Protein AF-A0A6A4W226-F1 (afdb_monomer_lite)

Secondary structure (DSSP, 8-state):
-HHHHHHHHTTT---EE-----SS-HHHHHHHHHHHTTSSEEEEEEE--STT-TT--EEEEEE-TTS--EEEEEEEETTEEEEEETT-SGGG-

Sequence (93 aa):
MHNLQRWCRRRDAALATLTSRDADDRTLCQLAAAVAGSADLAVTVRGLSSGHCAEVTGELELRRPGEAALLRQFKAEDRNVRVFAAGTSRAVL

Organism: Amphibalanus amphitrite (NCBI:txid1232801)

InterPro domains:
  IPR027417 P-loop containing nucleoside triphosphate hydrolase [G3DSA:3.40.50.300] (4-85)

pLDDT: mean 81.95, std 11.35, range [42.25, 94.81]

Radius of gyration: 15.47 Å; chains: 1; bounding box: 43×32×34 Å

Foldseek 3Di:
DVVVLVVCVVVVHFFEDDADDDPPDPVSVVVLVVVCLSGQKYKDWDADPPPDPVFFGTKIWIDGPPDDIQIWTWDDDPPDIDIGHPPPDPVND

Structure (mmCIF, N/CA/C/O backbone):
data_AF-A0A6A4W226-F1
#
_entry.id   AF-A0A6A4W226-F1
#
loop_
_atom_site.group_PDB
_atom_site.id
_atom_site.type_symbol
_atom_site.label_atom_id
_atom_site.label_alt_id
_atom_site.label_comp_id
_atom_site.label_asym_id
_atom_site.label_entity_id
_atom_site.label_seq_id
_atom_site.pdbx_PDB_ins_code
_atom_site.Cartn_x
_atom_site.Cartn_y
_atom_site.Cartn_z
_atom_site.occupancy
_atom_site.B_iso_or_equiv
_atom_site.auth_seq_id
_atom_site.auth_comp_id
_atom_site.auth_asym_id
_atom_site.auth_atom_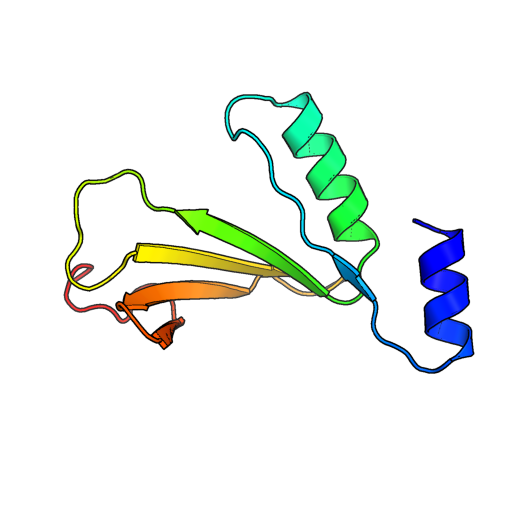id
_atom_site.pdbx_PDB_model_num
ATOM 1 N N . MET A 1 1 ? -15.532 7.244 7.767 1.00 80.75 1 MET A N 1
ATOM 2 C CA . MET A 1 1 ? -14.593 6.295 8.408 1.00 80.75 1 MET A CA 1
ATOM 3 C C . MET A 1 1 ? -14.967 5.918 9.839 1.00 80.75 1 MET A C 1
ATOM 5 O O . MET A 1 1 ? -15.097 4.731 10.100 1.00 80.75 1 MET A O 1
ATOM 9 N N . HIS A 1 2 ? -15.244 6.872 10.736 1.00 82.38 2 HIS A N 1
ATOM 10 C CA . HIS A 1 2 ? -15.585 6.606 12.151 1.00 82.38 2 HIS A CA 1
ATOM 11 C C . HIS A 1 2 ? -16.667 5.535 12.398 1.00 82.38 2 HIS A C 1
ATOM 13 O O . HIS A 1 2 ? -16.491 4.631 13.214 1.00 82.38 2 HIS A O 1
ATOM 19 N N . ASN A 1 3 ? -17.784 5.593 11.664 1.00 87.94 3 ASN A N 1
ATOM 20 C CA . ASN A 1 3 ? -18.869 4.614 11.812 1.00 87.94 3 ASN A CA 1
ATOM 21 C C . ASN A 1 3 ? -18.449 3.200 11.379 1.00 87.94 3 ASN A C 1
ATOM 23 O O . ASN A 1 3 ? -18.854 2.226 12.010 1.00 87.94 3 ASN A O 1
ATOM 27 N N . LEU A 1 4 ? -17.605 3.095 10.348 1.00 86.56 4 LEU A N 1
ATOM 28 C CA . LEU A 1 4 ? -17.104 1.821 9.834 1.00 86.56 4 LEU A CA 1
ATOM 29 C C . LEU A 1 4 ? -16.115 1.187 10.821 1.00 86.56 4 LEU A C 1
ATOM 31 O O . LEU A 1 4 ? -16.264 0.020 11.159 1.00 86.56 4 LEU A O 1
ATOM 35 N N . GLN A 1 5 ? -15.197 1.978 11.386 1.00 86.81 5 GLN A N 1
ATOM 36 C CA . GLN A 1 5 ? -14.299 1.523 12.455 1.00 86.81 5 GLN A CA 1
ATOM 37 C C . GLN A 1 5 ? -15.078 0.975 13.656 1.00 86.81 5 GLN A C 1
ATOM 39 O O . GLN A 1 5 ? -14.791 -0.113 14.151 1.00 86.81 5 GLN A O 1
ATOM 44 N N . ARG A 1 6 ? -16.099 1.711 14.123 1.00 88.19 6 ARG A N 1
ATOM 45 C CA . ARG A 1 6 ? -16.961 1.254 15.225 1.00 88.19 6 ARG A CA 1
ATOM 46 C C . ARG A 1 6 ? -17.688 -0.042 14.881 1.00 88.19 6 ARG A C 1
ATOM 48 O O . ARG A 1 6 ? -17.838 -0.897 15.749 1.00 88.19 6 ARG A O 1
ATOM 55 N N . TRP A 1 7 ? -18.153 -0.181 13.644 1.00 92.19 7 TRP A N 1
ATOM 56 C CA . TRP A 1 7 ? -18.835 -1.385 13.183 1.00 92.19 7 TRP A CA 1
ATOM 57 C C . TRP A 1 7 ? -17.898 -2.602 13.147 1.00 92.19 7 TRP A C 1
ATOM 59 O O . TRP A 1 7 ? -18.294 -3.658 13.643 1.00 92.19 7 TRP A O 1
ATOM 69 N N . CYS A 1 8 ? -16.669 -2.436 12.641 1.00 91.44 8 CYS A N 1
ATOM 70 C CA . CYS A 1 8 ? -15.632 -3.472 12.585 1.00 91.44 8 CYS A CA 1
ATOM 71 C C . CYS A 1 8 ? -15.212 -3.929 13.990 1.00 91.44 8 CYS A C 1
ATOM 73 O O . CYS A 1 8 ? -15.265 -5.119 14.290 1.00 91.44 8 CYS A O 1
ATOM 75 N N . ARG A 1 9 ? -14.929 -2.985 14.900 1.00 87.44 9 ARG A N 1
ATOM 76 C CA . ARG A 1 9 ? -14.541 -3.291 16.291 1.00 87.44 9 ARG A CA 1
ATOM 77 C C . ARG A 1 9 ? -15.594 -4.088 17.057 1.00 87.44 9 ARG A C 1
ATOM 79 O O . ARG A 1 9 ? -15.249 -4.963 17.837 1.00 87.44 9 ARG A O 1
ATOM 86 N N . ARG A 1 10 ? -16.886 -3.817 16.834 1.00 94.38 10 ARG A N 1
ATOM 87 C CA . ARG A 1 10 ? -17.981 -4.576 17.473 1.00 94.38 10 ARG A CA 1
ATOM 88 C C . ARG A 1 10 ? -18.059 -6.038 17.022 1.00 94.38 10 ARG A C 1
ATOM 90 O O . ARG A 1 10 ? -18.797 -6.801 17.632 1.00 94.38 10 ARG A O 1
ATOM 97 N N . ARG A 1 11 ? -17.378 -6.397 15.935 1.00 94.81 11 ARG A N 1
ATOM 98 C CA . ARG A 1 11 ? -17.417 -7.722 15.304 1.00 94.81 11 ARG A CA 1
ATOM 99 C C . ARG A 1 11 ? -16.066 -8.427 15.315 1.00 94.81 11 ARG A C 1
ATOM 101 O O . ARG A 1 11 ? -15.938 -9.439 14.641 1.00 94.81 11 ARG A O 1
ATOM 108 N N . ASP A 1 12 ? -15.086 -7.875 16.030 1.00 92.25 12 ASP A N 1
ATOM 109 C CA . ASP A 1 12 ? -13.704 -8.364 16.017 1.00 92.25 12 ASP A CA 1
ATOM 110 C C . ASP A 1 12 ? -13.127 -8.482 14.589 1.00 92.25 12 ASP A C 1
ATOM 112 O O . ASP A 1 12 ? -12.404 -9.409 14.238 1.00 92.25 12 ASP A O 1
ATOM 116 N N . ALA A 1 13 ? -13.506 -7.538 13.719 1.00 90.56 13 ALA A N 1
ATOM 117 C CA . ALA A 1 13 ? -13.052 -7.479 12.336 1.00 90.56 13 ALA A CA 1
ATOM 118 C C . ALA A 1 13 ? -11.986 -6.390 12.170 1.00 90.56 13 ALA A C 1
ATOM 120 O O . ALA A 1 13 ? -12.148 -5.281 12.682 1.00 90.56 13 ALA A O 1
ATOM 121 N N . ALA A 1 14 ? -10.939 -6.681 11.396 1.00 87.44 14 ALA A N 1
ATOM 122 C CA . ALA A 1 14 ? -9.928 -5.698 11.015 1.00 87.44 14 ALA A CA 1
ATOM 123 C C . ALA A 1 14 ? -10.417 -4.820 9.854 1.00 87.44 14 ALA A C 1
ATOM 125 O O . ALA A 1 14 ? -10.986 -5.312 8.876 1.00 87.44 14 ALA A O 1
ATOM 126 N N . LEU A 1 15 ? -10.159 -3.517 9.938 1.00 86.94 15 LEU A N 1
ATOM 127 C CA . LEU A 1 15 ? -10.404 -2.568 8.863 1.00 86.94 15 LEU A CA 1
ATOM 128 C C . LEU A 1 15 ? -9.111 -2.299 8.091 1.00 86.94 15 LEU A C 1
ATOM 130 O O . LEU A 1 15 ? -8.200 -1.634 8.587 1.00 86.94 15 LEU A O 1
ATOM 134 N N . ALA A 1 16 ? -9.070 -2.764 6.845 1.00 84.06 16 ALA A N 1
ATOM 135 C CA . ALA A 1 16 ? -8.063 -2.374 5.866 1.00 84.06 16 ALA A CA 1
ATOM 136 C C . ALA A 1 16 ? -8.629 -1.294 4.936 1.00 84.06 16 ALA A C 1
ATOM 138 O O . ALA A 1 16 ? -9.807 -1.324 4.576 1.00 84.06 16 ALA A O 1
ATOM 139 N N . THR A 1 17 ? -7.788 -0.346 4.526 1.00 83.44 17 THR A N 1
ATOM 140 C CA . THR A 1 17 ? -8.154 0.653 3.512 1.00 83.44 17 THR A CA 1
ATOM 141 C C . THR A 1 17 ? -7.181 0.608 2.346 1.00 83.44 17 THR A C 1
ATOM 143 O O . THR A 1 17 ? -5.976 0.451 2.540 1.00 83.44 17 THR A O 1
ATOM 146 N N . LEU A 1 18 ? -7.724 0.754 1.137 1.00 78.94 18 LEU A N 1
ATOM 147 C CA . LEU A 1 18 ? -6.975 0.919 -0.100 1.00 78.94 18 LEU A CA 1
ATOM 148 C C . LEU A 1 18 ? -7.353 2.276 -0.684 1.00 78.94 18 LEU A C 1
ATOM 150 O O . LEU A 1 18 ? -8.532 2.560 -0.891 1.00 78.94 18 LEU A O 1
ATOM 154 N N . THR A 1 19 ? -6.357 3.107 -0.955 1.00 80.44 19 THR A N 1
ATOM 155 C CA . THR A 1 19 ? -6.564 4.407 -1.594 1.00 80.44 19 THR A CA 1
ATOM 156 C C . THR A 1 19 ? -5.692 4.493 -2.835 1.00 80.44 19 THR A C 1
ATOM 158 O O . THR A 1 19 ? -4.476 4.340 -2.735 1.00 80.44 19 THR A O 1
ATOM 161 N N . SER A 1 20 ? -6.309 4.763 -3.983 1.00 78.75 20 SER A N 1
ATOM 162 C CA . SER A 1 20 ? -5.605 5.214 -5.183 1.00 78.75 20 SER A CA 1
ATOM 163 C C . SER A 1 20 ? -5.578 6.738 -5.180 1.00 78.75 20 SER A C 1
ATOM 165 O O . SER A 1 20 ? -6.583 7.370 -4.851 1.00 78.75 20 SER A O 1
ATOM 167 N N . ARG A 1 21 ? -4.428 7.323 -5.497 1.00 81.25 21 ARG A N 1
ATOM 168 C CA . ARG A 1 21 ? -4.242 8.773 -5.556 1.00 81.25 21 ARG A CA 1
ATOM 169 C C . ARG A 1 21 ? -3.257 9.115 -6.657 1.00 81.25 21 ARG A C 1
ATOM 171 O O . ARG A 1 21 ? -2.292 8.380 -6.856 1.00 81.25 21 ARG A O 1
ATOM 178 N N . ASP A 1 22 ? -3.496 10.243 -7.307 1.00 79.69 22 ASP A N 1
ATOM 179 C CA . ASP A 1 22 ? -2.462 10.916 -8.078 1.00 79.69 22 ASP A CA 1
ATOM 180 C C . ASP A 1 22 ? -1.412 11.470 -7.098 1.00 79.69 22 ASP A C 1
ATOM 182 O O . ASP A 1 22 ? -1.768 12.041 -6.061 1.00 79.69 22 ASP A O 1
ATOM 186 N N . ALA A 1 23 ? -0.131 11.238 -7.384 1.00 75.81 23 ALA A N 1
ATOM 187 C CA . ALA A 1 23 ? 0.964 11.723 -6.550 1.00 75.81 23 ALA A CA 1
ATOM 188 C C . ALA A 1 23 ? 1.095 13.253 -6.615 1.00 75.81 23 ALA A C 1
ATOM 190 O O . ALA A 1 23 ? 1.550 13.858 -5.642 1.00 75.81 23 ALA A O 1
ATOM 191 N N . ASP A 1 24 ? 0.646 13.863 -7.714 1.00 83.44 24 ASP A N 1
ATOM 192 C CA . ASP A 1 24 ? 0.754 15.302 -7.947 1.00 83.44 24 ASP A CA 1
ATOM 193 C C . ASP A 1 24 ? -0.429 16.082 -7.346 1.00 83.44 24 ASP A C 1
ATOM 195 O O . ASP A 1 24 ? -0.331 17.284 -7.078 1.00 83.44 24 ASP A O 1
ATOM 199 N N . ASP A 1 25 ? -1.539 15.403 -7.031 1.00 88.56 25 ASP A N 1
ATOM 200 C CA . ASP A 1 25 ? -2.677 16.016 -6.347 1.00 88.56 25 ASP A CA 1
ATOM 201 C C . ASP A 1 25 ? -2.500 15.970 -4.821 1.00 88.56 25 ASP A C 1
ATOM 203 O O . ASP A 1 25 ? -2.783 14.984 -4.125 1.00 88.56 25 ASP A O 1
ATOM 207 N N . ARG A 1 26 ? -2.071 17.109 -4.269 1.00 88.75 26 ARG A N 1
ATOM 208 C CA . ARG A 1 26 ? -1.889 17.305 -2.825 1.00 88.75 26 ARG A CA 1
ATOM 209 C C . ARG A 1 26 ? -3.168 17.064 -2.018 1.00 88.75 26 ARG A C 1
ATOM 211 O O . ARG A 1 26 ? -3.085 16.550 -0.899 1.00 88.75 26 ARG A O 1
ATOM 218 N N . THR A 1 27 ? -4.331 17.432 -2.547 1.00 90.00 27 THR A N 1
ATOM 219 C CA . THR A 1 27 ? -5.616 17.294 -1.848 1.00 90.00 27 THR A CA 1
ATOM 220 C C . THR A 1 27 ? -5.981 15.821 -1.723 1.00 90.00 27 THR A C 1
ATOM 222 O O . THR A 1 27 ? -6.298 15.348 -0.627 1.00 90.00 27 THR A O 1
ATOM 225 N N . LEU A 1 28 ? -5.846 15.061 -2.813 1.00 87.12 28 LEU A N 1
ATOM 226 C CA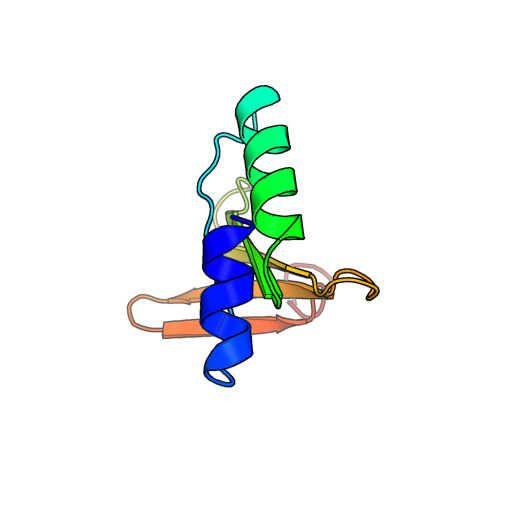 . LEU A 1 28 ? -6.052 13.612 -2.796 1.00 87.12 28 LEU A CA 1
ATOM 227 C C . LEU A 1 28 ? -5.029 12.909 -1.900 1.00 87.12 28 LEU A C 1
ATOM 229 O O . LEU A 1 28 ? -5.385 11.987 -1.162 1.00 87.12 28 LEU A O 1
ATOM 233 N N . CYS A 1 29 ? -3.781 13.383 -1.875 1.00 85.25 29 CYS A N 1
ATOM 234 C CA . CYS A 1 29 ? -2.765 12.873 -0.960 1.00 85.25 29 CYS A CA 1
ATOM 235 C C . CYS A 1 29 ? -3.148 13.042 0.515 1.00 85.25 29 CYS A C 1
ATOM 237 O O . CYS A 1 29 ? -2.988 12.097 1.295 1.00 85.25 29 CYS A O 1
ATOM 239 N N . GLN A 1 30 ? -3.671 14.210 0.894 1.00 87.81 30 GLN A N 1
ATOM 240 C CA . GLN A 1 30 ? -4.123 14.493 2.258 1.00 87.81 30 GLN A CA 1
ATOM 241 C C . GLN A 1 30 ? -5.359 13.675 2.637 1.00 87.81 30 GLN A C 1
ATOM 243 O O . GLN A 1 30 ? -5.400 13.093 3.723 1.00 87.81 30 GLN A O 1
ATOM 248 N N . LEU A 1 31 ? -6.337 13.569 1.734 1.00 87.12 31 LEU A N 1
ATOM 249 C CA . LEU A 1 31 ? -7.532 12.760 1.958 1.00 87.12 31 LEU A CA 1
ATOM 250 C C . LEU A 1 31 ? -7.177 11.278 2.139 1.00 87.12 31 LEU A C 1
ATOM 252 O O . LEU A 1 31 ? -7.633 10.647 3.093 1.00 87.12 31 LEU A O 1
ATOM 256 N N . ALA A 1 32 ? -6.312 10.738 1.279 1.00 86.62 32 ALA A N 1
ATOM 257 C CA . ALA A 1 32 ? -5.828 9.367 1.392 1.00 86.62 32 ALA A CA 1
ATOM 258 C C . ALA A 1 32 ? -5.109 9.124 2.728 1.00 86.62 32 ALA A C 1
ATOM 260 O O . ALA A 1 32 ? -5.349 8.111 3.381 1.00 86.62 32 ALA A O 1
ATOM 261 N N . ALA A 1 33 ? -4.285 10.074 3.186 1.00 83.31 33 ALA A N 1
ATOM 262 C CA . ALA A 1 33 ? -3.610 9.977 4.478 1.00 83.31 33 ALA A CA 1
ATOM 263 C C . ALA A 1 33 ? -4.594 9.978 5.663 1.00 83.31 33 ALA A C 1
ATOM 265 O O . ALA A 1 33 ? -4.398 9.220 6.618 1.00 83.31 33 ALA A O 1
ATOM 266 N N . ALA A 1 34 ? -5.657 10.787 5.592 1.00 85.56 34 ALA A N 1
ATOM 267 C CA . ALA A 1 34 ? -6.712 10.828 6.602 1.00 85.56 34 ALA A CA 1
ATOM 268 C C . ALA A 1 34 ? -7.521 9.520 6.646 1.00 85.56 34 ALA A C 1
ATOM 270 O O . ALA A 1 34 ? -7.792 8.996 7.727 1.00 85.56 34 ALA A O 1
ATOM 271 N N . VAL A 1 35 ? -7.857 8.949 5.483 1.00 86.12 35 VAL A N 1
ATOM 272 C CA . VAL A 1 35 ? -8.526 7.640 5.387 1.00 86.12 35 VAL A CA 1
ATOM 273 C C . VAL A 1 35 ? -7.620 6.532 5.927 1.00 86.12 35 VAL A C 1
ATOM 275 O O . VAL A 1 35 ? -8.046 5.765 6.790 1.00 86.12 35 VAL A O 1
ATOM 278 N N . ALA A 1 36 ? -6.353 6.501 5.510 1.00 83.44 36 ALA A N 1
ATOM 279 C CA . ALA A 1 36 ? -5.353 5.551 5.989 1.00 83.44 36 ALA A CA 1
ATOM 280 C C . ALA A 1 36 ? -5.166 5.609 7.515 1.00 83.44 36 ALA A C 1
ATOM 282 O O . ALA A 1 36 ? -5.041 4.573 8.159 1.00 83.44 36 ALA A O 1
ATOM 283 N N . GLY A 1 37 ? -5.185 6.805 8.114 1.00 81.44 37 GLY A N 1
ATOM 284 C CA . GLY A 1 37 ? -5.078 6.983 9.568 1.00 81.44 37 GLY A CA 1
ATOM 285 C C . GLY A 1 37 ? -6.254 6.413 10.370 1.00 81.44 37 GLY A C 1
ATOM 286 O O . GLY A 1 37 ? -6.172 6.311 11.591 1.00 81.44 37 GLY A O 1
ATOM 287 N N . SER A 1 38 ? -7.343 6.033 9.700 1.00 83.50 38 SER A N 1
ATOM 288 C CA . SER A 1 38 ? -8.507 5.401 10.321 1.00 83.50 38 SER A CA 1
ATOM 289 C C . SER A 1 38 ? -8.543 3.873 10.159 1.00 83.50 38 SER A C 1
ATOM 291 O O . SER A 1 38 ? -9.442 3.222 10.686 1.00 83.50 38 SER A O 1
ATOM 293 N N . ALA A 1 39 ? -7.591 3.278 9.448 1.00 85.56 39 ALA A N 1
ATOM 294 C CA . ALA A 1 39 ? -7.500 1.829 9.310 1.00 85.56 39 ALA A CA 1
ATOM 295 C C . ALA A 1 39 ? -6.695 1.206 10.460 1.00 85.56 39 ALA A C 1
ATOM 297 O O . ALA A 1 39 ? -5.829 1.861 11.039 1.00 85.56 39 ALA A O 1
ATOM 298 N N . ASP A 1 40 ? -6.945 -0.070 10.754 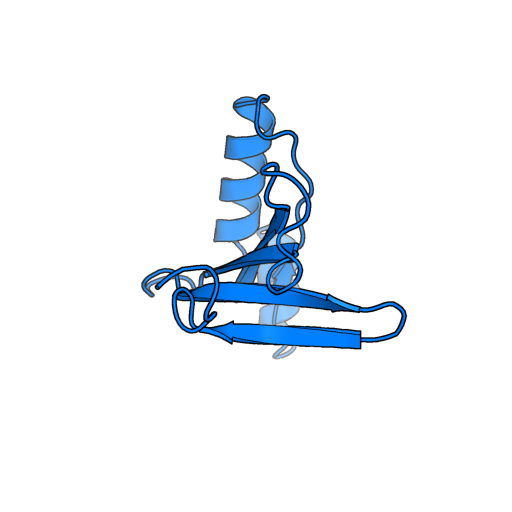1.00 86.12 40 ASP A N 1
ATOM 299 C CA . ASP A 1 40 ? -6.084 -0.847 11.659 1.00 86.12 40 ASP A CA 1
ATOM 300 C C . ASP A 1 40 ? -4.745 -1.177 10.972 1.00 86.12 40 ASP A C 1
ATOM 302 O O . ASP A 1 40 ? -3.697 -1.275 11.610 1.00 86.12 40 ASP A O 1
ATOM 306 N N . LEU A 1 41 ? -4.772 -1.274 9.639 1.00 85.50 41 LEU A N 1
ATOM 307 C CA . LEU A 1 41 ? -3.604 -1.344 8.773 1.00 85.50 41 LEU A CA 1
ATOM 308 C C . LEU A 1 41 ? -3.861 -0.535 7.498 1.00 85.50 41 LEU A C 1
ATOM 310 O O . LEU A 1 41 ? -4.829 -0.780 6.774 1.00 85.50 41 LEU A O 1
ATOM 314 N N . ALA A 1 42 ? -2.964 0.399 7.201 1.00 86.44 42 ALA A N 1
ATOM 315 C CA . ALA A 1 42 ? -2.929 1.095 5.925 1.00 86.44 42 ALA A CA 1
ATOM 316 C C . ALA A 1 42 ? -1.831 0.516 5.034 1.00 86.44 42 ALA A C 1
ATOM 318 O O . ALA A 1 42 ? -0.699 0.321 5.482 1.00 86.44 42 ALA A O 1
ATOM 319 N N . VAL A 1 43 ? -2.167 0.279 3.767 1.00 87.06 43 VAL A N 1
ATOM 320 C CA . VAL A 1 43 ? -1.234 -0.201 2.746 1.00 87.06 43 VAL A CA 1
ATOM 321 C C . VAL A 1 43 ? -1.193 0.822 1.621 1.00 87.06 43 VAL A C 1
ATOM 323 O O . VAL A 1 43 ? -2.212 1.089 0.987 1.00 87.06 43 VAL A O 1
ATOM 326 N N . THR A 1 44 ? -0.017 1.391 1.369 1.00 85.56 44 THR A N 1
ATOM 327 C CA . THR A 1 44 ? 0.220 2.258 0.210 1.00 85.56 44 THR A CA 1
ATOM 328 C C . THR A 1 44 ? 1.111 1.525 -0.777 1.00 85.56 44 THR A C 1
ATOM 330 O O . THR A 1 44 ? 2.208 1.108 -0.419 1.00 85.56 44 THR A O 1
ATOM 333 N N . VAL A 1 45 ? 0.654 1.390 -2.019 1.00 86.94 45 VAL A N 1
ATOM 334 C CA . VAL A 1 45 ? 1.428 0.804 -3.120 1.00 86.94 45 VAL A CA 1
ATOM 335 C C . VAL A 1 45 ? 1.917 1.936 -4.013 1.00 86.94 45 VAL A C 1
ATOM 337 O O . VAL A 1 45 ? 1.127 2.805 -4.383 1.00 86.94 45 VAL A O 1
ATOM 340 N N . ARG A 1 46 ? 3.204 1.946 -4.360 1.00 84.62 46 ARG A N 1
ATOM 341 C CA . ARG A 1 46 ? 3.798 2.917 -5.287 1.00 84.62 46 ARG A CA 1
ATOM 342 C C . ARG A 1 46 ? 4.533 2.164 -6.389 1.00 84.62 46 ARG A C 1
ATOM 344 O O . ARG A 1 46 ? 5.417 1.366 -6.097 1.00 84.62 46 ARG A O 1
ATOM 351 N N . GLY A 1 47 ? 4.163 2.393 -7.646 1.00 82.75 47 GLY A N 1
ATOM 352 C CA . GLY A 1 47 ? 4.955 1.917 -8.783 1.00 82.75 47 GLY A CA 1
ATOM 353 C C . GLY A 1 47 ? 6.211 2.772 -8.923 1.00 82.75 47 GLY A C 1
ATOM 354 O O . GLY A 1 47 ? 6.128 3.994 -8.789 1.00 82.75 47 GLY A O 1
ATOM 355 N N . LEU A 1 48 ? 7.366 2.154 -9.168 1.00 76.44 48 LEU A N 1
ATOM 356 C CA . LEU A 1 48 ? 8.579 2.913 -9.467 1.00 76.44 48 LEU A CA 1
ATOM 357 C C . LEU A 1 48 ? 8.509 3.389 -10.923 1.00 76.44 48 LEU A C 1
ATOM 359 O O . LEU A 1 48 ? 8.279 2.601 -11.837 1.00 76.44 48 LEU A O 1
ATOM 363 N N . SER A 1 49 ? 8.667 4.696 -11.127 1.00 62.66 49 SER A N 1
ATOM 364 C CA . SER A 1 49 ? 8.625 5.341 -12.445 1.00 62.66 49 SER A CA 1
ATOM 365 C C . SER A 1 49 ? 9.943 5.226 -13.218 1.00 62.66 49 SER A C 1
ATOM 367 O O . SER A 1 49 ? 9.975 5.508 -14.416 1.00 62.66 49 SER A O 1
ATOM 369 N N . SER A 1 50 ? 11.033 4.802 -12.568 1.00 54.94 50 SER A N 1
ATOM 370 C CA . SER A 1 50 ? 12.305 4.533 -13.235 1.00 54.94 50 SER A CA 1
ATOM 371 C C . SER A 1 50 ? 12.212 3.232 -14.035 1.00 54.94 50 SER A C 1
ATOM 373 O O . SER A 1 50 ? 11.796 2.190 -13.529 1.00 54.94 50 SER A O 1
ATOM 375 N N . GLY A 1 51 ? 12.549 3.328 -15.323 1.00 50.06 51 GLY A N 1
ATOM 376 C CA . GLY A 1 51 ? 12.318 2.294 -16.325 1.00 50.06 51 GLY A CA 1
ATOM 377 C C . GLY A 1 51 ? 12.737 0.897 -15.879 1.00 50.06 51 GLY A C 1
ATOM 378 O O . GLY A 1 51 ? 13.853 0.709 -15.414 1.00 50.06 51 GLY A O 1
ATOM 379 N N . HIS A 1 52 ? 11.816 -0.059 -16.037 1.00 48.81 52 HIS A N 1
ATOM 380 C CA . HIS A 1 52 ? 12.047 -1.507 -16.036 1.00 48.81 52 HIS A CA 1
ATOM 381 C C . HIS A 1 52 ? 13.269 -1.959 -15.211 1.00 48.81 52 HIS A C 1
ATOM 383 O O . HIS A 1 52 ? 14.257 -2.462 -15.745 1.00 48.81 52 HIS A O 1
ATOM 389 N N . CYS A 1 53 ? 13.204 -1.826 -13.884 1.00 61.88 53 CYS A N 1
ATOM 390 C CA . CYS A 1 53 ? 14.070 -2.638 -13.042 1.00 61.88 53 CYS A CA 1
ATOM 391 C C . CYS A 1 53 ? 13.550 -4.078 -13.134 1.00 61.88 53 CYS A C 1
ATOM 393 O O . CYS A 1 53 ? 12.471 -4.389 -12.631 1.00 61.88 53 CYS A O 1
ATOM 395 N N . ALA A 1 54 ? 14.299 -4.966 -13.795 1.00 66.75 54 ALA A N 1
ATOM 396 C CA . ALA A 1 54 ? 13.906 -6.368 -13.983 1.00 66.75 54 ALA A CA 1
ATOM 397 C C . ALA A 1 54 ? 13.641 -7.107 -12.653 1.00 66.75 54 ALA A C 1
ATOM 399 O O . ALA A 1 54 ? 13.023 -8.175 -12.637 1.00 66.75 54 ALA A O 1
ATOM 400 N N . GLU A 1 55 ? 14.108 -6.554 -11.533 1.00 74.56 55 GLU A N 1
ATOM 401 C CA . GLU A 1 55 ? 13.995 -7.144 -10.203 1.00 74.56 55 GLU A CA 1
ATOM 402 C C . GLU A 1 55 ? 12.960 -6.462 -9.297 1.00 74.56 55 GLU A C 1
ATOM 404 O O . GLU A 1 55 ? 12.496 -7.101 -8.356 1.00 74.56 55 GLU A O 1
ATOM 409 N N . VAL A 1 56 ? 12.560 -5.210 -9.562 1.00 84.19 56 VAL A N 1
ATOM 410 C CA . VAL A 1 56 ? 11.657 -4.444 -8.682 1.00 84.19 56 VAL A CA 1
ATOM 411 C C . VAL A 1 56 ? 10.629 -3.672 -9.505 1.00 84.19 56 VAL A C 1
ATOM 413 O O . VAL A 1 56 ? 10.975 -2.821 -10.317 1.00 84.19 56 VAL A O 1
ATOM 416 N N . THR A 1 57 ? 9.349 -3.935 -9.257 1.00 86.56 57 THR A N 1
ATOM 417 C CA . THR A 1 57 ? 8.226 -3.232 -9.897 1.00 86.56 57 THR A CA 1
ATOM 418 C C . THR A 1 57 ? 7.791 -2.009 -9.094 1.00 86.56 57 THR A C 1
ATOM 420 O O . THR A 1 57 ? 7.345 -1.009 -9.656 1.00 86.56 57 THR A O 1
ATOM 423 N N . GLY A 1 58 ? 7.894 -2.075 -7.768 1.00 88.19 58 GLY A N 1
ATOM 424 C CA . GLY A 1 58 ? 7.393 -1.013 -6.912 1.00 88.19 58 GLY A CA 1
ATOM 425 C C . GLY A 1 58 ? 7.706 -1.198 -5.436 1.00 88.19 58 GLY A C 1
ATOM 426 O O . GLY A 1 58 ? 8.424 -2.112 -5.025 1.00 88.19 58 GLY A O 1
ATOM 427 N N . GLU A 1 59 ? 7.105 -0.324 -4.640 1.00 89.00 59 GLU A N 1
ATOM 428 C CA . GLU A 1 59 ? 7.233 -0.265 -3.192 1.00 89.00 59 GLU A CA 1
ATOM 429 C C . GLU A 1 59 ? 5.873 -0.358 -2.500 1.00 89.00 59 GLU A C 1
ATOM 431 O O . GLU A 1 59 ? 4.827 0.035 -3.023 1.00 89.00 59 GLU A O 1
ATOM 436 N N . LEU A 1 60 ? 5.913 -0.892 -1.289 1.00 89.62 60 LEU A N 1
ATOM 437 C CA . LEU A 1 60 ? 4.799 -1.078 -0.378 1.00 89.62 60 LEU A CA 1
ATOM 438 C C . LEU A 1 60 ? 5.162 -0.406 0.941 1.00 89.62 60 LEU A C 1
ATOM 440 O O . LEU A 1 60 ? 6.157 -0.754 1.573 1.00 89.62 60 LEU A O 1
ATOM 444 N N . GLU A 1 61 ? 4.331 0.524 1.381 1.00 88.12 61 GLU A N 1
ATOM 445 C CA . GLU A 1 61 ? 4.412 1.119 2.709 1.00 88.12 61 GLU A CA 1
ATOM 446 C C .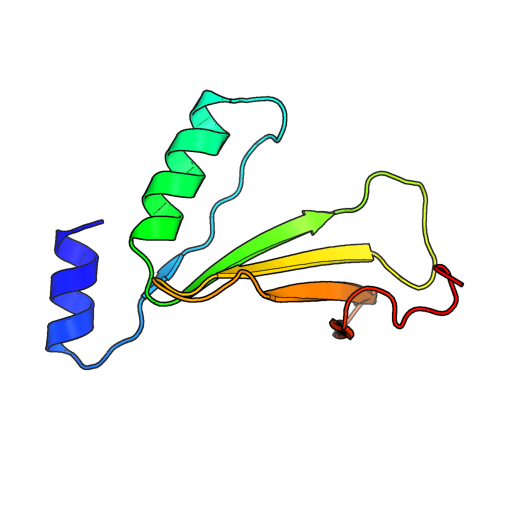 GLU A 1 61 ? 3.257 0.577 3.549 1.00 88.12 61 GLU A C 1
ATOM 448 O O . GLU A 1 61 ? 2.082 0.779 3.227 1.00 88.12 61 GLU A O 1
ATOM 453 N N . LEU A 1 62 ? 3.599 -0.137 4.617 1.00 88.31 62 LEU A N 1
ATOM 454 C CA . LEU A 1 62 ? 2.656 -0.687 5.581 1.00 88.31 62 LEU A CA 1
ATOM 455 C C . LEU A 1 62 ? 2.705 0.165 6.843 1.00 88.31 62 LEU A C 1
ATOM 457 O O . LEU A 1 62 ? 3.767 0.326 7.445 1.00 88.31 62 LEU A O 1
ATOM 461 N N . ARG A 1 63 ? 1.561 0.699 7.266 1.00 87.50 63 ARG A N 1
ATOM 462 C CA . ARG A 1 63 ? 1.488 1.568 8.442 1.00 87.50 63 ARG A CA 1
ATOM 463 C C . ARG A 1 63 ? 0.372 1.128 9.373 1.00 87.50 63 ARG A C 1
ATOM 465 O O . ARG A 1 63 ? -0.795 1.106 8.981 1.00 87.50 63 ARG A O 1
ATOM 472 N N . ARG A 1 64 ? 0.742 0.823 10.615 1.00 86.25 64 ARG A N 1
ATOM 473 C CA . ARG A 1 64 ? -0.189 0.624 11.728 1.00 86.25 64 ARG A CA 1
ATOM 474 C C . ARG A 1 64 ? -0.221 1.875 12.606 1.00 86.25 64 ARG A C 1
ATOM 476 O O . ARG A 1 64 ? 0.801 2.557 12.720 1.00 86.25 64 ARG A O 1
ATOM 483 N N . PRO A 1 65 ? -1.364 2.214 13.219 1.00 81.69 65 PRO A N 1
ATOM 484 C CA . PRO A 1 65 ? -1.425 3.319 14.169 1.00 81.69 65 PRO A CA 1
ATOM 485 C C . PRO A 1 65 ? -0.437 3.116 15.329 1.00 81.69 65 PRO A C 1
ATOM 487 O O . PRO A 1 65 ? -0.466 2.084 15.988 1.00 81.69 65 PRO A O 1
ATOM 490 N N . GLY A 1 66 ? 0.423 4.106 15.587 1.00 82.50 66 GLY A N 1
ATOM 491 C CA . GLY A 1 66 ? 1.400 4.067 16.686 1.00 82.50 66 GLY A CA 1
ATOM 492 C C . GLY A 1 66 ? 2.704 3.318 16.388 1.00 82.50 66 GLY A C 1
ATOM 493 O O . GLY A 1 66 ? 3.592 3.310 17.235 1.00 82.50 66 GLY A O 1
ATOM 494 N N . GLU A 1 67 ? 2.854 2.742 15.195 1.00 86.44 67 GLU A N 1
ATOM 495 C CA . GLU A 1 67 ? 4.078 2.059 14.768 1.00 86.44 67 GLU A CA 1
ATOM 496 C C . GLU A 1 67 ? 4.798 2.845 13.662 1.00 86.44 67 GLU A C 1
ATOM 498 O O . GLU A 1 67 ? 4.191 3.619 12.913 1.00 86.44 67 GLU A O 1
ATOM 503 N N . ALA A 1 68 ? 6.111 2.633 13.543 1.00 87.00 68 ALA A N 1
ATOM 504 C CA . ALA A 1 68 ? 6.876 3.134 12.408 1.00 87.00 68 ALA A CA 1
ATOM 505 C C . ALA A 1 68 ? 6.403 2.466 11.105 1.00 87.00 68 ALA A C 1
ATOM 507 O O . ALA A 1 68 ? 6.012 1.298 11.093 1.00 87.00 68 ALA A O 1
ATOM 508 N N . ALA A 1 69 ? 6.452 3.206 9.995 1.00 87.06 69 ALA A N 1
ATOM 509 C CA . ALA A 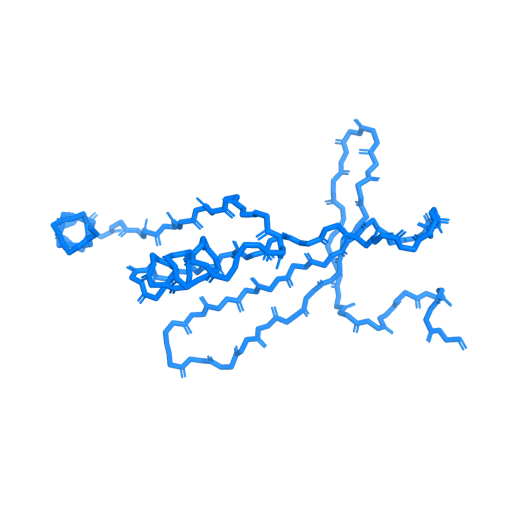1 69 ? 6.102 2.654 8.692 1.00 87.06 69 ALA A CA 1
ATOM 510 C C . ALA A 1 69 ? 7.097 1.555 8.287 1.00 87.06 69 ALA A C 1
ATOM 512 O O . ALA A 1 69 ? 8.312 1.744 8.348 1.00 87.06 69 ALA A O 1
ATOM 513 N N . LEU A 1 70 ? 6.573 0.413 7.846 1.00 90.12 70 LEU A N 1
ATOM 514 C CA . LEU A 1 70 ? 7.357 -0.697 7.323 1.00 90.12 70 LEU A CA 1
ATOM 515 C C . LEU A 1 70 ? 7.383 -0.619 5.797 1.00 90.12 70 LEU A C 1
ATOM 517 O O . LEU A 1 70 ? 6.364 -0.830 5.136 1.00 90.12 70 LEU A O 1
ATOM 521 N N . LEU A 1 71 ? 8.566 -0.348 5.249 1.00 90.25 71 LEU A N 1
ATOM 522 C CA . LEU A 1 71 ? 8.801 -0.289 3.810 1.00 90.25 71 LEU A CA 1
ATOM 523 C C . LEU A 1 71 ? 9.217 -1.657 3.264 1.00 90.25 71 LEU A C 1
ATOM 525 O O . LEU A 1 71 ? 10.079 -2.348 3.815 1.00 90.25 71 LEU A O 1
ATOM 529 N N . ARG A 1 72 ? 8.587 -2.048 2.161 1.00 90.56 72 ARG A N 1
ATOM 530 C CA . ARG A 1 72 ? 8.843 -3.278 1.413 1.00 90.56 72 ARG A CA 1
ATOM 531 C C . ARG A 1 72 ? 8.924 -2.959 -0.071 1.00 90.56 72 ARG A C 1
ATOM 533 O O . ARG A 1 72 ? 8.351 -1.982 -0.536 1.00 90.56 72 ARG A O 1
ATOM 540 N N . GLN A 1 73 ? 9.608 -3.811 -0.812 1.00 90.25 73 GLN A N 1
ATOM 541 C CA . GLN A 1 73 ? 9.646 -3.770 -2.268 1.00 90.25 73 GLN A CA 1
ATOM 542 C C . GLN A 1 73 ? 8.888 -4.968 -2.822 1.00 90.25 73 GLN A C 1
ATOM 544 O O . GLN A 1 73 ? 8.768 -5.999 -2.153 1.00 90.25 73 GLN A O 1
ATOM 549 N N . PHE A 1 74 ? 8.351 -4.829 -4.030 1.00 89.31 74 PHE A N 1
ATOM 550 C CA . PHE A 1 74 ? 7.712 -5.940 -4.713 1.00 89.31 74 PHE A CA 1
ATOM 551 C C . PHE A 1 74 ? 8.118 -6.044 -6.174 1.00 89.31 74 PHE A C 1
ATOM 553 O O . PHE A 1 74 ? 8.417 -5.052 -6.841 1.00 89.31 74 PHE A O 1
ATOM 560 N N . LYS A 1 75 ? 8.060 -7.277 -6.671 1.00 88.94 75 LYS A N 1
ATOM 561 C CA . LYS A 1 75 ? 8.133 -7.615 -8.087 1.00 88.94 75 LYS A CA 1
ATOM 562 C C . LYS A 1 75 ? 6.819 -8.261 -8.499 1.00 88.94 75 LYS A C 1
ATOM 564 O O . LYS A 1 75 ? 6.446 -9.296 -7.944 1.00 88.94 75 LYS A O 1
ATOM 569 N N . ALA A 1 76 ? 6.130 -7.640 -9.447 1.00 86.88 76 ALA A N 1
ATOM 570 C CA . ALA A 1 76 ? 5.001 -8.242 -10.131 1.00 86.88 76 ALA A CA 1
ATOM 571 C C . ALA A 1 76 ? 5.523 -9.054 -11.324 1.00 86.88 76 ALA A C 1
ATOM 573 O O . ALA A 1 76 ? 6.285 -8.559 -12.150 1.00 86.88 76 ALA A O 1
ATOM 574 N N . GLU A 1 77 ? 5.122 -10.313 -11.376 1.00 84.69 77 GLU A N 1
ATOM 575 C CA . GLU A 1 77 ? 5.318 -11.249 -12.481 1.00 84.69 77 GLU A CA 1
ATOM 576 C C . GLU A 1 77 ? 3.925 -11.584 -13.040 1.00 84.69 77 GLU A C 1
ATOM 578 O O . GLU A 1 77 ? 2.927 -11.409 -12.340 1.00 84.69 77 GLU A O 1
ATOM 583 N N . ASP A 1 78 ? 3.831 -12.111 -14.263 1.00 82.50 78 ASP A N 1
ATOM 584 C CA . ASP A 1 78 ? 2.554 -12.316 -14.978 1.00 82.50 78 ASP A CA 1
ATOM 585 C C . ASP A 1 78 ? 1.449 -13.025 -14.170 1.00 82.50 78 ASP A C 1
ATOM 587 O O . ASP A 1 78 ? 0.262 -12.853 -14.442 1.00 82.50 78 ASP A O 1
ATOM 591 N N . ARG A 1 79 ? 1.821 -13.854 -13.185 1.00 86.06 79 ARG A N 1
ATOM 592 C CA . ARG A 1 79 ? 0.882 -14.616 -12.345 1.00 86.06 79 ARG A CA 1
ATOM 593 C C . ARG A 1 79 ? 1.140 -14.505 -10.844 1.00 86.06 79 ARG A C 1
ATOM 595 O O . ARG A 1 79 ? 0.491 -15.217 -10.082 1.00 86.06 79 ARG A O 1
ATOM 602 N N . ASN A 1 80 ? 2.104 -13.698 -10.399 1.00 87.19 80 ASN A N 1
ATOM 603 C CA . ASN A 1 80 ? 2.467 -13.661 -8.983 1.00 87.19 80 ASN A CA 1
ATOM 604 C C . ASN A 1 80 ? 3.081 -12.324 -8.557 1.00 87.19 80 ASN A C 1
ATOM 606 O O . ASN A 1 80 ? 3.635 -11.594 -9.372 1.00 87.19 80 ASN A O 1
ATOM 610 N N . VAL A 1 81 ? 3.028 -12.028 -7.259 1.00 87.75 81 VAL A N 1
ATOM 611 C CA . VAL A 1 81 ? 3.694 -10.868 -6.659 1.00 87.75 81 VAL A CA 1
ATOM 612 C C . VAL A 1 81 ? 4.618 -11.354 -5.555 1.00 87.75 81 VAL A C 1
ATOM 614 O O . VAL A 1 81 ? 4.177 -11.966 -4.583 1.00 87.75 81 VAL A O 1
ATOM 617 N N . ARG A 1 82 ? 5.914 -11.069 -5.687 1.00 89.50 82 ARG A N 1
ATOM 618 C CA . ARG A 1 82 ? 6.906 -11.346 -4.641 1.00 89.50 82 ARG A CA 1
ATOM 619 C C . ARG A 1 82 ? 7.165 -10.075 -3.855 1.00 89.50 82 ARG A C 1
ATOM 621 O O . ARG A 1 82 ? 7.456 -9.049 -4.461 1.00 89.50 82 ARG A O 1
ATOM 628 N N . VAL A 1 83 ? 7.092 -10.154 -2.529 1.00 89.94 83 VAL A N 1
ATOM 629 C CA . VAL A 1 83 ? 7.346 -9.031 -1.615 1.00 89.94 83 VAL A CA 1
ATOM 630 C C . VAL A 1 83 ? 8.592 -9.330 -0.788 1.00 89.94 83 VAL A C 1
ATOM 632 O O . VAL A 1 83 ? 8.720 -10.416 -0.227 1.00 89.94 83 VAL A O 1
ATOM 635 N N . PHE A 1 84 ? 9.507 -8.373 -0.702 1.00 88.56 84 PHE A N 1
ATOM 636 C CA . PHE A 1 84 ? 10.781 -8.503 0.004 1.00 88.56 84 PHE A CA 1
ATOM 637 C C . PHE A 1 84 ? 11.119 -7.218 0.770 1.00 88.56 84 PHE A C 1
ATOM 639 O O . PHE A 1 84 ? 10.438 -6.196 0.656 1.00 88.56 84 PHE A O 1
ATOM 646 N N . ALA A 1 85 ? 12.113 -7.288 1.657 1.00 86.69 85 ALA A N 1
ATOM 647 C CA . ALA A 1 85 ? 12.581 -6.108 2.378 1.00 86.69 85 ALA A CA 1
ATOM 648 C C . ALA A 1 85 ? 13.150 -5.072 1.394 1.00 86.69 85 ALA A C 1
ATOM 650 O O . ALA A 1 85 ? 13.746 -5.431 0.382 1.00 86.69 85 ALA A O 1
ATOM 651 N N . ALA A 1 86 ? 12.944 -3.786 1.673 1.00 81.75 86 ALA A N 1
ATOM 652 C CA . ALA A 1 86 ? 13.548 -2.746 0.852 1.00 81.75 86 ALA A CA 1
ATOM 653 C C . ALA A 1 86 ? 15.085 -2.858 0.905 1.00 81.75 86 ALA A C 1
ATOM 655 O O . ALA A 1 86 ? 15.649 -3.098 1.972 1.00 81.75 86 ALA A O 1
ATOM 656 N N . GLY A 1 87 ? 15.748 -2.717 -0.246 1.00 72.38 87 GLY A N 1
ATOM 657 C CA . GLY A 1 87 ? 17.214 -2.743 -0.337 1.00 72.38 87 GLY A CA 1
ATOM 658 C C . GLY A 1 87 ? 17.852 -4.137 -0.367 1.00 72.38 87 GLY A C 1
ATOM 659 O O . GLY A 1 87 ? 19.071 -4.234 -0.404 1.00 72.38 87 GLY A O 1
ATOM 660 N N . THR A 1 88 ? 17.069 -5.223 -0.388 1.00 67.62 88 THR A N 1
ATOM 661 C CA . THR A 1 88 ? 17.613 -6.589 -0.555 1.00 67.62 88 THR A CA 1
ATOM 662 C C . THR A 1 88 ? 17.691 -7.047 -2.013 1.00 67.62 88 THR A C 1
ATOM 664 O O . THR A 1 88 ? 18.100 -8.175 -2.279 1.00 67.62 88 THR A O 1
ATOM 667 N N . SER A 1 89 ? 17.256 -6.212 -2.958 1.00 60.88 89 SER A N 1
ATOM 668 C CA . SER A 1 89 ? 17.366 -6.481 -4.394 1.00 60.88 89 SER A CA 1
ATOM 669 C C . SER A 1 89 ? 18.797 -6.232 -4.875 1.00 60.88 89 SER A C 1
ATOM 671 O O . SER A 1 89 ? 19.399 -5.225 -4.499 1.00 60.88 89 SER A O 1
ATOM 673 N N . ARG A 1 90 ? 19.337 -7.119 -5.723 1.00 53.53 90 ARG A N 1
ATOM 674 C CA . ARG A 1 90 ? 20.690 -6.976 -6.294 1.00 53.53 90 ARG A CA 1
ATOM 675 C C . ARG A 1 90 ? 20.807 -5.731 -7.168 1.00 53.53 90 ARG A C 1
ATOM 677 O O . ARG A 1 90 ? 21.897 -5.204 -7.297 1.00 53.53 90 ARG A O 1
ATOM 684 N N . ALA A 1 91 ? 19.695 -5.238 -7.706 1.00 49.16 91 ALA A N 1
ATOM 685 C CA . ALA A 1 91 ? 19.632 -3.992 -8.465 1.00 49.16 91 ALA A CA 1
ATOM 686 C C . ALA A 1 91 ? 19.836 -2.700 -7.634 1.00 49.16 91 ALA A C 1
ATOM 688 O O . ALA A 1 91 ? 19.828 -1.616 -8.213 1.00 49.16 91 ALA A O 1
ATOM 689 N N . VAL A 1 92 ? 19.965 -2.784 -6.301 1.00 45.00 92 VAL A N 1
ATOM 690 C CA . VAL A 1 92 ? 20.174 -1.629 -5.395 1.00 45.00 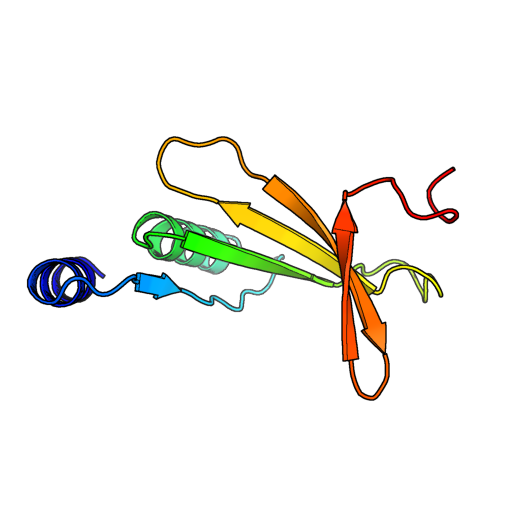92 VAL A CA 1
ATOM 691 C C . VAL A 1 92 ? 21.562 -1.666 -4.714 1.00 45.00 92 VAL A C 1
ATOM 693 O O . VAL A 1 92 ? 21.884 -0.769 -3.937 1.00 45.00 92 VAL A O 1
ATOM 696 N N . LEU A 1 93 ? 22.396 -2.670 -5.021 1.00 42.25 93 LEU A N 1
ATOM 697 C CA . LEU A 1 93 ? 23.809 -2.772 -4.615 1.00 42.25 93 LEU A CA 1
ATOM 698 C C . LEU A 1 93 ? 24.726 -2.513 -5.813 1.00 42.25 93 LEU A C 1
ATOM 700 O O . LEU A 1 93 ? 25.780 -1.877 -5.598 1.00 42.25 93 LEU A O 1
#